Protein AF-A0A9E1YT23-F1 (afdb_monomer_lite)

Structure (mmCIF, N/CA/C/O backbone):
data_AF-A0A9E1YT23-F1
#
_entry.id   AF-A0A9E1YT23-F1
#
loop_
_atom_site.group_PDB
_atom_site.id
_atom_site.type_symbol
_atom_site.label_atom_id
_atom_site.label_alt_id
_atom_site.label_comp_id
_atom_site.label_asym_id
_atom_site.label_entity_id
_atom_site.label_seq_id
_atom_site.pdbx_PDB_ins_code
_atom_site.Cartn_x
_atom_site.Cartn_y
_atom_site.Cartn_z
_atom_site.occupancy
_atom_site.B_iso_or_equiv
_atom_site.auth_seq_id
_atom_site.auth_comp_id
_atom_site.auth_asym_id
_atom_site.auth_atom_id
_atom_site.pdbx_PDB_model_num
ATOM 1 N N . MET A 1 1 ? -7.393 -8.429 13.717 1.00 63.31 1 MET A N 1
ATOM 2 C CA . MET A 1 1 ? -7.946 -7.460 12.739 1.00 63.31 1 MET A CA 1
ATOM 3 C C . MET A 1 1 ? -6.998 -7.195 11.570 1.00 63.31 1 MET A C 1
ATOM 5 O O . MET A 1 1 ? -7.426 -7.313 10.433 1.00 63.31 1 MET A O 1
ATOM 9 N N . SER A 1 2 ? -5.717 -6.884 11.814 1.00 74.25 2 SER A N 1
ATOM 10 C CA . SER A 1 2 ? -4.720 -6.678 10.744 1.00 74.25 2 SER A CA 1
ATOM 11 C C . SER A 1 2 ? -4.524 -7.897 9.836 1.00 74.25 2 SER A C 1
ATOM 13 O O . SER A 1 2 ? -4.368 -7.721 8.634 1.00 74.25 2 SER A O 1
ATOM 15 N N . GLU A 1 3 ? -4.594 -9.116 10.385 1.00 86.62 3 GLU A N 1
ATOM 16 C CA . GLU A 1 3 ? -4.457 -10.354 9.603 1.00 86.62 3 GLU A CA 1
ATOM 17 C C . GLU A 1 3 ? -5.540 -10.485 8.521 1.00 86.62 3 GLU A C 1
ATOM 19 O O . GLU A 1 3 ? -5.223 -10.792 7.380 1.00 86.62 3 GLU A O 1
ATOM 24 N N . HIS A 1 4 ? -6.800 -10.159 8.831 1.00 88.50 4 HIS A N 1
ATOM 25 C CA . HIS A 1 4 ? -7.892 -10.208 7.850 1.00 88.50 4 HIS A CA 1
ATOM 26 C C . HIS A 1 4 ? -7.644 -9.235 6.688 1.00 88.50 4 HIS A C 1
ATOM 28 O O . HIS A 1 4 ? -7.726 -9.613 5.523 1.00 88.50 4 HIS A O 1
ATOM 34 N N . VAL A 1 5 ? -7.272 -7.991 7.011 1.00 89.94 5 VAL A N 1
ATOM 35 C CA . VAL A 1 5 ? -6.957 -6.952 6.017 1.00 89.94 5 VAL A CA 1
ATOM 36 C C . VAL A 1 5 ? -5.769 -7.371 5.148 1.00 89.94 5 VAL A C 1
ATOM 38 O O . VAL A 1 5 ? -5.805 -7.193 3.934 1.00 89.94 5 VAL A O 1
ATOM 41 N N . TYR A 1 6 ? -4.734 -7.958 5.754 1.00 91.44 6 TYR A N 1
ATOM 42 C CA . TYR A 1 6 ? -3.580 -8.497 5.036 1.00 91.44 6 TYR A CA 1
ATOM 43 C C . TYR A 1 6 ? -3.979 -9.616 4.069 1.00 91.44 6 TYR A C 1
ATOM 45 O O . TYR A 1 6 ? -3.649 -9.526 2.887 1.00 91.44 6 TYR A O 1
ATOM 53 N N . GLN A 1 7 ? -4.718 -10.627 4.537 1.00 92.44 7 GLN A N 1
ATOM 54 C CA . GLN A 1 7 ? -5.142 -11.749 3.698 1.00 92.44 7 GLN A CA 1
ATOM 55 C C . GLN A 1 7 ? -5.995 -11.266 2.527 1.00 92.44 7 GLN A C 1
ATOM 57 O O . GLN A 1 7 ? -5.734 -11.621 1.383 1.00 92.44 7 GLN A O 1
ATOM 62 N N . GLN A 1 8 ? -6.970 -10.396 2.778 1.00 90.69 8 GLN A N 1
ATOM 63 C CA . GLN A 1 8 ? -7.851 -9.895 1.728 1.00 90.69 8 GLN A CA 1
ATOM 64 C C . GLN A 1 8 ? -7.110 -8.999 0.716 1.00 90.69 8 GLN A C 1
ATOM 66 O O . GLN A 1 8 ? -7.347 -9.122 -0.486 1.00 90.69 8 GLN A O 1
ATOM 71 N N . LEU A 1 9 ? -6.160 -8.159 1.154 1.00 89.75 9 LEU A N 1
ATOM 72 C CA . LEU A 1 9 ? -5.272 -7.419 0.243 1.00 89.75 9 LEU A CA 1
ATOM 73 C C . LEU A 1 9 ? -4.424 -8.363 -0.614 1.00 89.75 9 LEU A C 1
ATOM 75 O O . LEU A 1 9 ? -4.317 -8.160 -1.822 1.00 89.75 9 LEU A O 1
ATOM 79 N N . LYS A 1 10 ? -3.844 -9.399 -0.002 1.00 90.94 10 LYS A N 1
ATOM 80 C CA . LYS A 1 10 ? -3.038 -10.407 -0.696 1.00 90.94 10 LYS A CA 1
ATOM 81 C C . LYS A 1 10 ? -3.856 -11.141 -1.755 1.00 90.94 10 LYS A C 1
ATOM 83 O O . LYS A 1 10 ? -3.425 -11.224 -2.900 1.00 90.94 10 LYS A O 1
ATOM 88 N N . TRP A 1 11 ? -5.053 -11.603 -1.401 1.00 91.31 11 TRP A N 1
ATOM 89 C CA . TRP A 1 11 ? -5.971 -12.247 -2.339 1.00 91.31 11 TRP A CA 1
ATOM 90 C C . TRP A 1 11 ? -6.371 -11.320 -3.483 1.00 91.31 11 TRP A C 1
ATOM 92 O O . TRP A 1 11 ? -6.357 -11.741 -4.633 1.00 91.31 11 TRP A O 1
ATOM 102 N N . SER A 1 12 ? -6.654 -10.049 -3.196 1.00 89.44 12 SER A N 1
ATOM 103 C CA . SER A 1 12 ? -7.010 -9.057 -4.219 1.00 89.44 12 SER A CA 1
ATOM 104 C C . SER A 1 12 ? -5.853 -8.782 -5.192 1.00 89.44 12 SER A C 1
ATOM 106 O O . SER A 1 12 ? -6.082 -8.602 -6.387 1.00 89.44 12 SER A O 1
ATOM 108 N N . LEU A 1 13 ? -4.605 -8.790 -4.704 1.00 88.06 13 LEU A N 1
ATOM 109 C CA . LEU A 1 13 ? -3.405 -8.697 -5.544 1.00 88.06 13 LEU A CA 1
ATOM 110 C C . LEU A 1 13 ? -3.241 -9.933 -6.439 1.00 88.06 13 LEU A C 1
ATOM 112 O O . LEU A 1 13 ? -3.034 -9.781 -7.639 1.00 88.06 13 LEU A O 1
ATOM 116 N N . ILE A 1 14 ? -3.379 -11.140 -5.878 1.00 88.81 14 ILE A N 1
ATOM 117 C CA . ILE A 1 14 ? -3.261 -12.412 -6.617 1.00 88.81 14 ILE A CA 1
ATOM 118 C C . ILE A 1 14 ? -4.368 -12.549 -7.667 1.00 88.81 14 ILE A C 1
ATOM 120 O O . ILE A 1 14 ? -4.109 -12.965 -8.791 1.00 88.81 14 ILE A O 1
ATOM 124 N N . ALA A 1 15 ? -5.595 -12.161 -7.322 1.00 89.62 15 ALA A N 1
ATOM 125 C CA . ALA A 1 15 ? -6.747 -12.198 -8.217 1.00 89.62 15 ALA A CA 1
ATOM 126 C C . ALA A 1 15 ? -6.710 -11.111 -9.310 1.00 89.62 15 ALA A C 1
ATOM 128 O O . ALA A 1 15 ? -7.640 -11.025 -10.108 1.00 89.62 15 ALA A O 1
ATOM 129 N N . GLY A 1 16 ? -5.682 -10.251 -9.337 1.00 87.50 16 GLY A N 1
ATOM 130 C CA . GLY A 1 16 ? -5.556 -9.188 -10.334 1.00 87.50 16 GLY A CA 1
ATOM 131 C C . GLY A 1 16 ? -6.595 -8.073 -10.192 1.00 87.50 16 GLY A C 1
ATOM 132 O O . GLY A 1 16 ? -6.863 -7.357 -11.155 1.00 87.50 16 GLY A O 1
ATOM 133 N N . GLN A 1 17 ? -7.188 -7.893 -9.005 1.00 87.75 17 GLN A N 1
ATOM 134 C CA . GLN A 1 17 ? -8.183 -6.836 -8.775 1.00 87.75 17 GLN A CA 1
ATOM 135 C C . GLN A 1 17 ? -7.573 -5.433 -8.812 1.00 87.75 17 GLN A C 1
ATOM 137 O O . GLN A 1 17 ? -8.272 -4.450 -9.062 1.00 87.75 17 GLN A O 1
ATOM 142 N N . PHE A 1 18 ? -6.266 -5.322 -8.575 1.00 87.44 18 PHE A N 1
ATOM 143 C CA . PHE A 1 18 ? -5.553 -4.065 -8.714 1.00 87.44 18 PHE A CA 1
ATOM 144 C C . PHE A 1 18 ? -4.790 -4.013 -10.031 1.00 87.44 18 PHE A C 1
ATOM 146 O O . PHE A 1 18 ? -4.078 -4.946 -10.398 1.00 87.44 18 PHE A O 1
ATOM 153 N N . ARG A 1 19 ? -4.889 -2.872 -10.717 1.00 85.94 19 ARG A N 1
ATOM 154 C CA . ARG A 1 19 ? -4.109 -2.629 -11.930 1.00 85.94 19 ARG A CA 1
ATOM 155 C C . ARG A 1 19 ? -2.608 -2.594 -11.603 1.00 85.94 19 ARG A C 1
ATOM 157 O O . ARG A 1 19 ? -2.237 -2.039 -10.563 1.00 85.94 19 ARG A O 1
ATOM 164 N N . PRO A 1 20 ? -1.740 -3.102 -12.492 1.00 86.62 20 PRO A N 1
ATOM 165 C CA . PRO A 1 20 ? -0.304 -2.873 -12.390 1.00 86.62 20 PRO A CA 1
ATOM 166 C C . PRO A 1 20 ? 0.001 -1.379 -12.228 1.00 86.62 20 PRO A C 1
ATOM 168 O O . PRO A 1 20 ? -0.659 -0.539 -12.842 1.00 86.62 20 PRO A O 1
ATOM 171 N N . ASP A 1 21 ? 0.975 -1.041 -11.382 1.00 88.88 21 ASP A N 1
ATOM 172 C CA . ASP A 1 21 ? 1.362 0.340 -11.047 1.00 88.88 21 ASP A CA 1
ATOM 173 C C . ASP A 1 21 ? 0.269 1.184 -10.349 1.00 88.88 21 ASP A C 1
ATOM 175 O O . ASP A 1 21 ? 0.459 2.379 -10.085 1.00 88.88 21 ASP A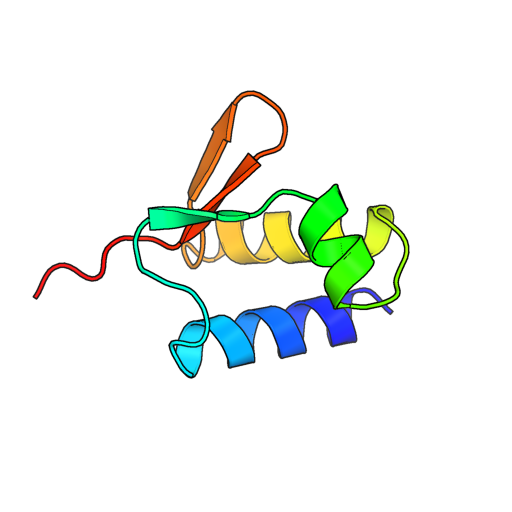 O 1
ATOM 179 N N . ALA A 1 22 ? -0.871 0.580 -9.981 1.00 89.06 22 ALA A N 1
ATOM 180 C CA . ALA A 1 22 ? -1.925 1.276 -9.254 1.00 89.06 22 ALA A CA 1
ATOM 181 C C . ALA A 1 22 ? -1.407 1.797 -7.913 1.00 89.06 22 ALA A C 1
ATOM 183 O O . ALA A 1 22 ? -0.765 1.084 -7.136 1.00 89.06 22 ALA A O 1
ATOM 184 N N . LYS A 1 23 ? -1.726 3.060 -7.624 1.00 90.62 23 LYS A N 1
ATOM 185 C CA . LYS A 1 23 ? -1.378 3.710 -6.364 1.00 90.62 23 LYS A CA 1
ATOM 186 C C . LYS A 1 23 ? -2.389 3.333 -5.285 1.00 90.62 23 LYS A C 1
ATOM 188 O O . LYS A 1 23 ? -3.549 3.725 -5.347 1.00 90.62 23 LYS A O 1
ATOM 193 N N . LEU A 1 24 ? -1.909 2.664 -4.248 1.00 90.00 24 LEU A N 1
ATOM 194 C CA . LEU A 1 24 ? -2.654 2.325 -3.046 1.00 90.00 24 LEU A CA 1
ATOM 195 C C . LEU A 1 24 ? -2.267 3.296 -1.931 1.00 90.00 24 LEU A C 1
ATOM 197 O O . LEU A 1 24 ? -1.108 3.382 -1.518 1.00 90.00 24 LEU A O 1
ATOM 201 N N . SER A 1 25 ? -3.235 4.063 -1.435 1.00 91.62 25 SER A N 1
ATOM 202 C CA . SER A 1 25 ? -3.033 4.897 -0.252 1.00 91.62 25 SER A CA 1
ATOM 203 C C . SER A 1 25 ? -3.613 4.202 0.973 1.00 91.62 25 SER A C 1
ATOM 205 O O . SER A 1 25 ? -4.653 3.558 0.889 1.00 91.62 25 SER A O 1
AT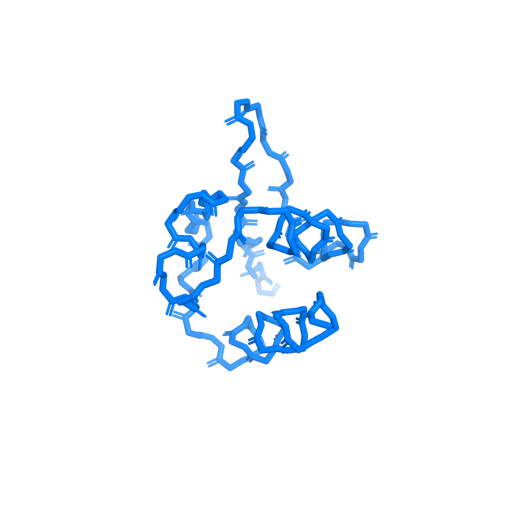OM 207 N N . ILE A 1 26 ? -2.991 4.387 2.139 1.00 91.88 26 ILE A N 1
ATOM 208 C CA . ILE A 1 26 ? -3.509 3.816 3.394 1.00 91.88 26 ILE A CA 1
ATOM 209 C C . ILE A 1 26 ? -4.963 4.255 3.633 1.00 91.88 26 ILE A C 1
ATOM 211 O O . ILE A 1 26 ? -5.774 3.468 4.103 1.00 91.88 26 ILE A O 1
ATOM 215 N N . ARG A 1 27 ? -5.300 5.510 3.301 1.00 91.38 27 ARG A N 1
ATOM 216 C CA . ARG A 1 27 ? -6.653 6.057 3.485 1.00 91.38 27 ARG A CA 1
ATOM 217 C C . ARG A 1 27 ? -7.672 5.446 2.526 1.00 91.38 27 ARG A C 1
ATOM 219 O O . ARG A 1 27 ? -8.762 5.119 2.973 1.00 91.38 27 ARG 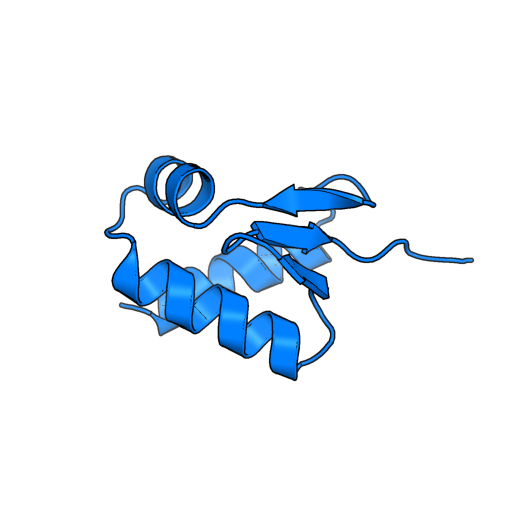A O 1
ATOM 226 N N . SER A 1 28 ? -7.332 5.308 1.243 1.00 90.44 28 SER A N 1
ATOM 227 C CA . SER A 1 28 ? -8.245 4.714 0.257 1.00 90.44 28 SER A CA 1
ATOM 228 C C . SER A 1 28 ? -8.509 3.253 0.595 1.00 90.44 28 SER A C 1
ATOM 230 O O . SER A 1 28 ? -9.656 2.877 0.765 1.00 90.44 28 SER A O 1
ATOM 232 N N . VAL A 1 29 ? -7.454 2.480 0.865 1.00 90.38 29 VAL A N 1
ATOM 233 C CA . VAL A 1 29 ? -7.589 1.071 1.253 1.00 90.38 29 VAL A CA 1
ATOM 234 C C . VAL A 1 29 ? -8.375 0.926 2.562 1.00 90.38 29 VAL A C 1
ATOM 236 O O . VAL A 1 29 ? -9.237 0.070 2.671 1.00 90.38 29 VAL A O 1
ATOM 239 N N . ALA A 1 30 ? -8.154 1.788 3.557 1.00 92.31 30 ALA A N 1
ATOM 240 C CA . ALA A 1 30 ? -8.955 1.772 4.784 1.00 92.31 30 ALA A CA 1
ATOM 241 C C . ALA A 1 30 ? -10.448 2.022 4.534 1.00 92.31 30 ALA A C 1
ATOM 243 O O . ALA A 1 30 ? -11.283 1.348 5.133 1.00 92.31 30 ALA A O 1
ATOM 244 N N . LYS A 1 31 ? -10.773 2.947 3.624 1.00 91.94 31 LYS A N 1
ATOM 245 C CA . LYS A 1 31 ? -12.151 3.220 3.210 1.00 91.94 31 LYS A CA 1
ATOM 246 C C . LYS A 1 31 ? -12.767 2.018 2.489 1.00 91.94 31 LYS A C 1
ATOM 248 O O . LYS A 1 31 ? -13.874 1.629 2.838 1.00 91.94 31 LYS A O 1
ATOM 253 N N . ASP A 1 32 ? -12.040 1.419 1.549 1.00 88.75 32 ASP A N 1
ATOM 254 C CA . ASP A 1 32 ? -12.525 0.294 0.739 1.00 88.75 32 ASP A CA 1
ATOM 255 C C . ASP A 1 32 ? -12.761 -0.968 1.587 1.00 88.75 32 ASP A C 1
ATOM 257 O O . ASP A 1 32 ? -13.675 -1.741 1.325 1.00 88.75 32 ASP A O 1
ATOM 261 N N . PHE A 1 33 ? -11.967 -1.148 2.646 1.00 86.44 33 PHE A N 1
ATOM 262 C CA . PHE A 1 33 ? -12.052 -2.288 3.563 1.00 86.44 33 PHE A CA 1
ATOM 263 C C . PHE A 1 33 ? -12.880 -1.985 4.826 1.00 86.44 33 PHE A C 1
ATOM 265 O O . PHE A 1 33 ? -12.934 -2.816 5.731 1.00 86.44 33 PHE A O 1
ATOM 272 N N . GLY A 1 34 ? -13.487 -0.794 4.933 1.00 89.38 34 GLY A N 1
ATOM 273 C CA . GLY A 1 34 ? -14.338 -0.415 6.069 1.00 89.38 34 GLY A CA 1
ATOM 274 C C . GLY A 1 34 ? -13.633 -0.452 7.431 1.00 89.38 34 GLY A C 1
ATOM 275 O O . GLY A 1 34 ? -14.256 -0.750 8.446 1.00 89.38 34 GLY A O 1
ATOM 276 N N . THR A 1 35 ? -12.326 -0.187 7.470 1.00 89.62 35 THR A N 1
ATOM 277 C CA . THR A 1 35 ? -11.486 -0.346 8.668 1.00 89.62 35 THR A CA 1
ATOM 278 C C . THR A 1 35 ? -10.687 0.922 8.975 1.00 89.62 35 THR A C 1
ATOM 280 O O . THR A 1 35 ? -10.596 1.850 8.175 1.00 89.62 35 THR A O 1
ATOM 283 N N . SER A 1 36 ? -10.056 0.979 10.149 1.00 92.31 36 SER A N 1
ATOM 284 C CA . SER A 1 36 ? -9.140 2.065 10.499 1.00 92.31 36 SER A CA 1
ATOM 285 C C . SER A 1 36 ? -7.810 1.977 9.733 1.00 92.31 36 SER A C 1
ATOM 287 O O . SER A 1 36 ? -7.418 0.944 9.188 1.00 92.31 36 SER A O 1
ATOM 289 N N . THR A 1 37 ? -7.071 3.088 9.704 1.00 91.81 37 THR A N 1
ATOM 290 C CA . THR A 1 37 ? -5.813 3.197 8.941 1.00 91.81 37 THR A CA 1
ATOM 291 C C . THR A 1 37 ? -4.642 2.412 9.542 1.00 91.81 37 THR A C 1
ATOM 293 O O . THR A 1 37 ? -3.681 2.114 8.834 1.00 91.81 37 THR A O 1
ATOM 296 N N . MET A 1 38 ? -4.699 2.074 10.832 1.00 92.81 38 MET A N 1
ATOM 297 C CA . MET A 1 38 ? -3.639 1.350 11.540 1.00 92.81 38 MET A CA 1
ATOM 298 C C . MET A 1 38 ? -3.464 -0.102 11.047 1.00 92.81 38 MET A C 1
ATOM 300 O O . MET A 1 38 ? -2.364 -0.423 10.601 1.00 92.81 38 MET A O 1
ATOM 304 N N . PRO A 1 39 ? -4.498 -0.971 11.022 1.00 91.75 39 PRO A N 1
ATOM 305 C CA . PRO A 1 39 ? -4.357 -2.339 10.511 1.00 91.75 39 PRO A CA 1
ATOM 306 C C . PRO A 1 39 ? -3.982 -2.380 9.024 1.00 91.75 39 PRO A C 1
ATOM 308 O O . PRO A 1 39 ? -3.215 -3.243 8.609 1.00 91.75 39 PRO A O 1
ATOM 311 N N . VAL A 1 40 ? -4.458 -1.415 8.232 1.00 93.31 40 VAL A N 1
ATOM 312 C CA . VAL A 1 40 ? -4.111 -1.283 6.808 1.00 93.31 40 VAL A CA 1
ATOM 313 C C . VAL A 1 40 ? -2.645 -0.920 6.621 1.00 93.31 40 VAL A C 1
ATOM 315 O O . VAL A 1 40 ? -1.978 -1.473 5.752 1.00 93.31 40 VAL A O 1
ATOM 318 N N . ARG A 1 41 ? -2.116 -0.004 7.440 1.00 91.50 41 ARG A N 1
ATOM 319 C CA . ARG A 1 41 ? -0.695 0.356 7.410 1.00 91.50 41 ARG A CA 1
ATOM 320 C C . ARG A 1 41 ? 0.185 -0.865 7.658 1.00 91.50 41 ARG A C 1
ATOM 322 O O . ARG A 1 41 ? 1.149 -1.047 6.920 1.00 91.50 41 ARG A O 1
ATOM 329 N N . GLU A 1 42 ? -0.141 -1.665 8.668 1.00 92.75 42 GLU A N 1
ATOM 330 C CA . GLU A 1 42 ? 0.619 -2.874 8.999 1.00 92.75 42 GLU A CA 1
ATOM 331 C C . GLU A 1 42 ? 0.527 -3.919 7.880 1.00 92.75 42 GLU A C 1
ATOM 333 O O . GLU A 1 42 ? 1.552 -4.448 7.453 1.00 92.75 42 GLU A O 1
ATOM 338 N N . ALA A 1 43 ? -0.664 -4.137 7.314 1.00 92.69 43 ALA A N 1
ATOM 339 C CA . ALA A 1 43 ? -0.853 -5.030 6.173 1.00 92.69 43 ALA A CA 1
ATOM 340 C C . ALA A 1 43 ? -0.043 -4.596 4.936 1.00 92.69 43 ALA A C 1
ATOM 342 O O . ALA A 1 43 ? 0.678 -5.403 4.353 1.00 92.69 43 ALA A O 1
ATOM 343 N N . LEU A 1 44 ? -0.108 -3.315 4.557 1.00 91.62 44 LEU A N 1
ATOM 344 C CA . LEU A 1 44 ? 0.628 -2.776 3.406 1.00 91.62 44 LEU A CA 1
ATOM 345 C C . LEU A 1 44 ? 2.146 -2.801 3.626 1.00 91.62 44 LEU A C 1
ATOM 347 O O . LEU A 1 44 ? 2.896 -3.111 2.699 1.00 91.62 44 LEU A O 1
ATOM 351 N N . LYS A 1 45 ? 2.613 -2.516 4.850 1.00 91.38 45 LYS A N 1
ATOM 352 C CA . LYS A 1 45 ? 4.027 -2.674 5.217 1.00 91.38 45 LYS A CA 1
ATOM 353 C C . LYS A 1 45 ? 4.477 -4.123 5.068 1.00 91.38 45 LYS A C 1
ATOM 355 O O . LYS A 1 45 ? 5.495 -4.361 4.431 1.00 91.38 45 LYS A O 1
ATOM 360 N N . ARG A 1 46 ? 3.709 -5.076 5.600 1.00 92.62 46 ARG A N 1
ATOM 361 C CA . ARG A 1 46 ? 4.012 -6.509 5.500 1.00 92.62 46 ARG A CA 1
ATOM 362 C C . ARG A 1 46 ? 4.080 -6.974 4.043 1.00 92.62 46 ARG A C 1
ATOM 364 O O . ARG A 1 46 ? 5.068 -7.581 3.653 1.00 92.62 46 ARG A O 1
ATOM 371 N N . LEU A 1 47 ? 3.106 -6.590 3.217 1.00 90.94 47 LEU A N 1
ATOM 372 C CA . LEU A 1 47 ? 3.109 -6.878 1.775 1.00 90.94 47 LEU A CA 1
ATOM 373 C C . LEU A 1 47 ? 4.300 -6.244 1.044 1.00 90.94 47 LEU A C 1
ATOM 375 O O . LEU A 1 47 ? 4.827 -6.824 0.101 1.00 90.94 47 LEU A O 1
ATOM 379 N N . THR A 1 48 ? 4.759 -5.073 1.488 1.00 91.69 48 THR A N 1
ATOM 380 C CA . THR A 1 48 ? 5.981 -4.455 0.952 1.00 91.69 48 THR A CA 1
ATOM 381 C C . THR A 1 48 ? 7.224 -5.259 1.332 1.00 91.69 48 THR A C 1
ATOM 383 O O . THR A 1 48 ? 8.075 -5.499 0.479 1.00 91.69 48 THR A O 1
ATOM 386 N N . SER A 1 49 ? 7.327 -5.717 2.585 1.00 91.12 49 SER A N 1
ATOM 387 C CA . SER A 1 49 ? 8.426 -6.584 3.037 1.00 91.12 49 SER A CA 1
ATOM 388 C C . SER A 1 49 ? 8.464 -7.917 2.284 1.00 91.12 49 SER A C 1
ATOM 390 O O . SER A 1 49 ? 9.539 -8.442 2.018 1.00 91.12 49 SER A O 1
ATOM 392 N N . GLU A 1 50 ? 7.300 -8.430 1.881 1.00 91.50 50 GLU A N 1
ATOM 393 C CA . GLU A 1 50 ? 7.145 -9.632 1.048 1.00 91.50 50 GLU A 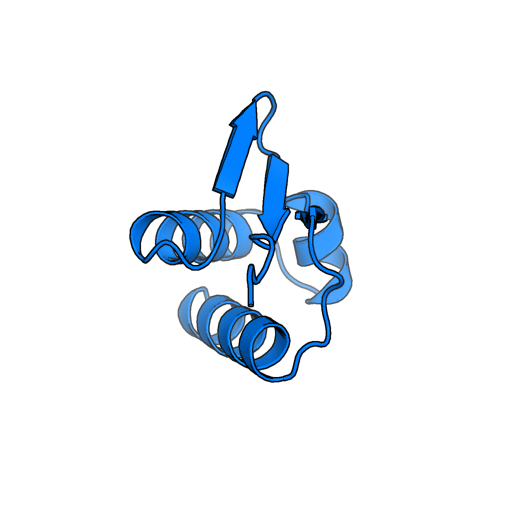CA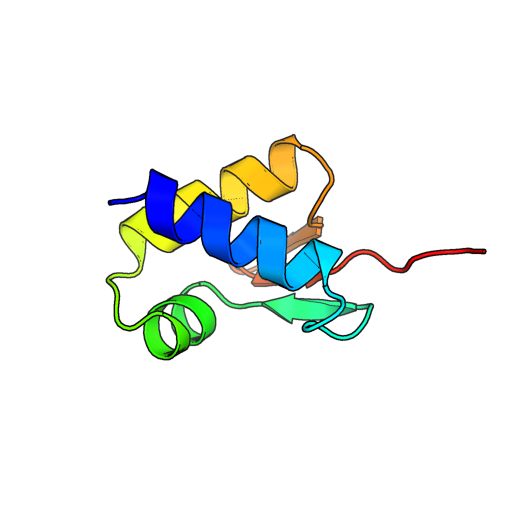 1
ATOM 394 C C . GLU A 1 50 ? 7.366 -9.369 -0.456 1.00 91.50 50 GLU A C 1
ATOM 396 O O . GLU A 1 50 ? 7.183 -10.272 -1.267 1.00 91.50 50 GLU A O 1
ATOM 401 N N . ARG A 1 51 ? 7.751 -8.146 -0.855 1.00 87.88 51 ARG A N 1
ATOM 402 C CA . ARG A 1 51 ? 7.899 -7.703 -2.260 1.00 87.88 51 ARG A CA 1
ATOM 403 C C . ARG A 1 51 ? 6.618 -7.789 -3.103 1.00 87.88 51 ARG A C 1
ATOM 405 O O . ARG A 1 51 ? 6.676 -7.638 -4.319 1.00 87.88 51 ARG A O 1
ATOM 412 N N . ALA A 1 52 ? 5.456 -7.953 -2.472 1.00 88.06 52 ALA A N 1
ATOM 413 C CA . ALA A 1 52 ? 4.156 -7.926 -3.140 1.00 88.06 52 ALA A CA 1
ATOM 414 C C . ALA A 1 52 ? 3.705 -6.497 -3.499 1.00 88.06 52 ALA A C 1
ATOM 416 O O . ALA A 1 52 ? 2.842 -6.317 -4.354 1.00 88.06 52 ALA A O 1
ATOM 417 N N . LEU A 1 53 ? 4.273 -5.475 -2.846 1.00 91.44 53 LEU A N 1
ATOM 418 C CA . LEU A 1 53 ? 4.021 -4.056 -3.105 1.00 91.44 53 LEU A CA 1
ATOM 419 C C . LEU A 1 53 ? 5.322 -3.251 -3.077 1.00 91.44 53 LEU A C 1
ATOM 421 O O . LEU A 1 53 ? 6.285 -3.609 -2.404 1.00 91.44 53 LEU A O 1
ATOM 425 N N . VAL A 1 54 ? 5.318 -2.104 -3.752 1.00 90.56 54 VAL A N 1
ATOM 426 C CA . VAL A 1 54 ? 6.418 -1.135 -3.735 1.00 90.56 54 VAL A CA 1
ATOM 427 C C . VAL A 1 54 ? 6.019 0.070 -2.891 1.00 90.56 54 VAL A C 1
ATOM 429 O O . VAL A 1 54 ? 5.088 0.800 -3.235 1.00 90.56 54 VAL A O 1
ATOM 432 N N . SER A 1 55 ? 6.740 0.324 -1.800 1.00 88.50 55 SER A N 1
ATOM 433 C CA . SER A 1 55 ? 6.562 1.553 -1.023 1.00 88.50 55 SER A CA 1
ATOM 434 C C . SER A 1 55 ? 7.172 2.750 -1.757 1.00 88.50 55 SER A C 1
ATOM 436 O O . SER A 1 55 ? 8.305 2.710 -2.234 1.00 88.50 55 SER A O 1
ATOM 438 N N . LYS A 1 56 ? 6.420 3.847 -1.828 1.00 86.12 56 LYS A N 1
ATOM 439 C CA . LYS A 1 56 ? 6.853 5.149 -2.344 1.00 86.12 56 LYS A CA 1
ATOM 440 C C . LYS A 1 56 ? 6.821 6.184 -1.217 1.00 86.12 56 LYS A C 1
ATOM 442 O O . LYS A 1 56 ? 6.253 5.966 -0.145 1.00 86.12 56 LYS A O 1
ATOM 447 N N . ALA A 1 57 ? 7.411 7.349 -1.479 1.00 75.81 57 ALA A N 1
ATOM 448 C CA . ALA A 1 57 ? 7.322 8.497 -0.583 1.00 75.81 57 ALA A CA 1
ATOM 449 C C . ALA A 1 57 ? 5.851 8.862 -0.263 1.00 75.81 57 ALA A C 1
ATOM 451 O O . ALA A 1 57 ? 4.913 8.484 -0.977 1.00 75.81 57 ALA A O 1
ATOM 452 N N . ASN A 1 58 ? 5.641 9.604 0.827 1.00 77.75 58 ASN A N 1
ATOM 453 C CA . ASN A 1 58 ? 4.328 10.097 1.267 1.00 77.75 58 ASN A CA 1
ATOM 454 C C . ASN A 1 58 ? 3.298 9.013 1.642 1.00 77.75 58 ASN A C 1
ATOM 456 O O . ASN A 1 58 ? 2.101 9.198 1.424 1.00 7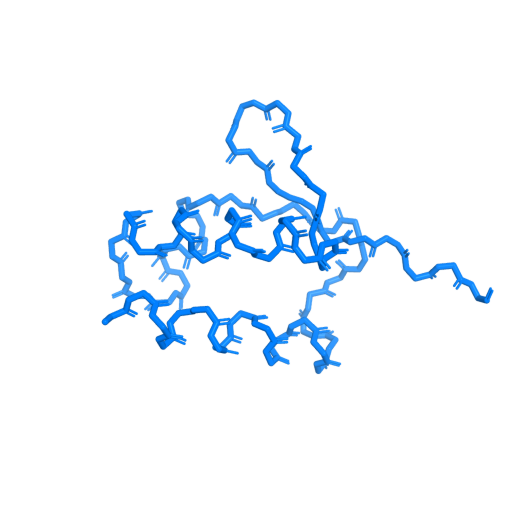7.75 58 ASN A O 1
ATOM 460 N N . ARG A 1 59 ? 3.732 7.896 2.251 1.00 76.25 59 ARG A N 1
ATOM 461 C CA . ARG A 1 59 ? 2.832 6.827 2.750 1.00 76.25 59 ARG A CA 1
ATOM 462 C C . ARG A 1 59 ? 1.951 6.223 1.642 1.00 76.25 59 ARG A C 1
ATOM 464 O O . ARG A 1 59 ? 0.793 5.874 1.887 1.00 76.25 59 ARG A O 1
ATOM 471 N N . SER A 1 60 ? 2.493 6.143 0.428 1.00 84.12 60 SER A N 1
ATOM 472 C CA . SER A 1 60 ? 1.826 5.547 -0.728 1.00 84.12 60 SER A CA 1
ATOM 473 C C . SER A 1 60 ? 2.518 4.255 -1.139 1.00 84.12 60 SER A C 1
ATOM 475 O O . SER A 1 60 ? 3.736 4.142 -1.047 1.00 84.12 60 SER A O 1
ATOM 477 N N . PHE A 1 61 ? 1.729 3.288 -1.583 1.00 91.69 61 PHE A N 1
ATOM 478 C CA . PHE A 1 61 ? 2.181 1.982 -2.042 1.00 91.69 61 PHE A CA 1
ATOM 479 C C . PHE A 1 61 ? 1.771 1.808 -3.501 1.00 91.69 61 PHE A C 1
ATOM 481 O O . PHE A 1 61 ? 0.830 2.458 -3.963 1.00 91.69 61 PHE A O 1
ATOM 488 N N . ARG A 1 62 ? 2.480 0.964 -4.243 1.00 91.88 62 ARG A N 1
ATOM 489 C CA . ARG A 1 62 ? 2.129 0.613 -5.618 1.00 91.88 62 ARG A CA 1
ATOM 490 C C . ARG A 1 62 ? 2.145 -0.878 -5.839 1.00 91.88 62 ARG A C 1
ATOM 492 O O . ARG A 1 62 ? 2.997 -1.575 -5.293 1.00 91.88 62 ARG A O 1
ATOM 499 N N . VAL A 1 63 ? 1.221 -1.319 -6.677 1.00 91.19 63 VAL A N 1
ATOM 500 C CA . VAL A 1 63 ? 1.226 -2.668 -7.234 1.00 91.19 63 VAL A CA 1
ATOM 501 C C . VAL A 1 63 ? 2.423 -2.788 -8.177 1.00 91.19 63 VAL A C 1
ATOM 503 O O . VAL A 1 63 ? 2.591 -1.909 -9.030 1.00 91.19 63 VAL A O 1
ATOM 506 N N . PRO A 1 64 ? 3.283 -3.806 -8.026 1.00 86.75 64 PRO A N 1
ATOM 507 C CA . PRO A 1 64 ? 4.395 -4.014 -8.940 1.00 86.75 64 PRO A CA 1
ATOM 508 C C . PRO A 1 64 ? 3.877 -4.242 -10.363 1.00 86.75 64 PRO A C 1
ATOM 510 O O . PRO A 1 64 ? 2.774 -4.753 -10.572 1.00 86.75 64 PRO A O 1
ATOM 513 N N . LYS A 1 65 ? 4.671 -3.836 -11.354 1.00 83.06 65 LYS A N 1
ATOM 514 C CA . LYS A 1 65 ? 4.432 -4.256 -12.733 1.00 83.06 65 LYS A CA 1
ATOM 515 C C . LYS A 1 65 ? 4.830 -5.725 -12.828 1.00 83.06 65 LYS A C 1
ATOM 517 O O . LYS A 1 65 ? 5.900 -6.095 -12.354 1.00 83.06 65 LYS A O 1
ATOM 522 N N . LEU A 1 66 ? 3.937 -6.548 -13.364 1.00 70.88 66 LEU A N 1
ATOM 523 C CA . LEU A 1 66 ? 4.287 -7.895 -13.785 1.00 70.88 66 LEU A CA 1
ATOM 524 C C . LEU A 1 66 ? 4.953 -7.722 -15.148 1.00 70.88 66 LEU A C 1
ATOM 526 O O . LEU A 1 66 ? 4.262 -7.470 -16.134 1.00 70.88 66 LEU A O 1
ATOM 530 N N . ASP A 1 67 ? 6.282 -7.718 -15.161 1.00 63.62 67 ASP A N 1
ATOM 531 C CA . ASP A 1 67 ? 7.022 -7.880 -16.408 1.00 63.62 67 ASP A CA 1
ATOM 532 C C . ASP A 1 67 ? 6.873 -9.351 -16.864 1.00 63.62 67 ASP A C 1
ATOM 534 O O . ASP A 1 67 ? 6.803 -10.232 -15.997 1.00 63.62 67 ASP A O 1
ATOM 538 N N . PRO A 1 68 ? 6.710 -9.603 -18.177 1.00 57.62 68 PRO A N 1
ATOM 539 C CA . PRO A 1 68 ? 6.456 -10.932 -18.741 1.00 57.62 68 PRO A CA 1
ATOM 540 C C . PRO A 1 68 ? 7.600 -11.932 -18.536 1.00 57.62 68 PRO A C 1
ATOM 542 O O . PRO A 1 68 ? 8.766 -11.498 -18.388 1.00 57.62 68 PRO A O 1
#

Secondary structure (DSSP, 8-state):
-HHHHHHHHHHHHHTT-SPTTPEEEHHHHHHHTTS-HHHHHHHHHHHHHTTSSEEETTTEEEPPP---

Radius of gyration: 10.92 Å; chains: 1; bounding box: 23×22×32 Å

Sequence (68 aa):
MSEHVYQQLKWSLIAGQFRPDAKLSIRSVAKDFGTSTMPVREALKRLTSERALVSKANRSFRVPKLDP

pLDDT: mean 87.59, std 7.2, range [57.62, 93.31]

Foldseek 3Di:
DLVVLLVVVVVCLVVCVDDAFDKDALVVSCVVVVHDSVSSLVSQVVCVVVVQWDDDPPRIITGHDPDD